Protein AF-A0A2V8LF28-F1 (afdb_monomer_lite)

Radius of gyration: 18.99 Å; chains: 1; bounding box: 51×28×55 Å

Foldseek 3Di:
DDCPQQAEWEWEQELQLDIDTDDQDPPCLSSLPQFQLCVVCVNKHKYKYAYDLDDHDPNSVVSNVVSQCADDDPNFGWHWQEAEVCVNRRITMTIGPVCNVVSCVVQVVDHVSRHYPVNRGRPRDPADFDDPDDDDDDDDPPPQPDDPPDDDDDPVVVVVRVVVRVVD

Sequence (168 aa):
TTDNPMFVISLDIDSTGQAKTRIPDLEKSAQLHNTLLQGLFPDIRVARLNVPGSVLDESQQALVESAMKRVNVDGVQFKLVGASGSAKDGKFYAVEAKYERAIAERFLNWPQAAITYFGVLVSPCKVRIETTDARVIVVKDHEFGTNDCRGWISRSLFRALQERSRGS

pLDDT: mean 80.69, std 12.03, range [35.72, 93.56]

Secondary structure (DSSP, 8-state):
-------EEEEEE-TT--EEEPPP--STTTTTTTBHHHHH-TT--EEEEE---SPPPHHHHHHHHHHHTT-EETTEEEEEEEE-GGGGGTEEEEEEHHHHHHHHHHTTT-HHHHHHHTHHHHSB-S-----SS-PPPP--TTSS--BTTB----HHHHHHHHHHHH--

Structure (mmCIF, N/CA/C/O backbone):
data_AF-A0A2V8LF28-F1
#
_entry.id   AF-A0A2V8LF28-F1
#
loop_
_atom_site.group_PDB
_atom_site.id
_atom_site.type_symbol
_atom_site.label_atom_id
_atom_site.label_alt_id
_atom_site.label_comp_id
_atom_site.label_asym_id
_atom_site.label_entity_id
_atom_site.label_seq_id
_atom_site.pdbx_PDB_ins_code
_atom_site.Cartn_x
_atom_site.Cartn_y
_atom_site.Cartn_z
_atom_site.occupancy
_atom_site.B_iso_or_equiv
_atom_site.auth_seq_id
_atom_site.auth_comp_id
_atom_site.auth_asym_id
_atom_site.auth_atom_id
_atom_site.pdbx_PDB_model_num
ATOM 1 N N . THR A 1 1 ? -8.208 -3.597 -23.055 1.00 37.47 1 THR A N 1
ATOM 2 C CA . THR A 1 1 ? -7.769 -4.348 -21.860 1.00 37.47 1 THR A CA 1
ATOM 3 C C . THR A 1 1 ? -8.744 -4.011 -20.762 1.00 37.47 1 THR A C 1
ATOM 5 O O . THR A 1 1 ? -9.016 -2.834 -20.581 1.00 37.47 1 THR A O 1
ATOM 8 N N . THR A 1 2 ? -9.377 -5.016 -20.166 1.00 35.72 2 THR A N 1
ATOM 9 C CA . THR A 1 2 ? -10.464 -4.878 -19.187 1.00 35.72 2 THR A CA 1
ATOM 10 C C . THR A 1 2 ? -10.028 -4.011 -18.012 1.00 35.72 2 THR A C 1
ATOM 12 O O . THR A 1 2 ? -9.144 -4.392 -17.249 1.00 35.72 2 THR A O 1
ATOM 15 N N . ASP A 1 3 ? -10.640 -2.834 -17.922 1.00 43.03 3 ASP A N 1
ATOM 16 C CA . ASP A 1 3 ? -10.547 -1.906 -16.802 1.00 43.03 3 ASP A CA 1
ATOM 17 C C . ASP A 1 3 ? -11.239 -2.595 -15.616 1.00 43.03 3 ASP A C 1
ATOM 19 O O . ASP A 1 3 ? -12.453 -2.504 -15.456 1.00 43.03 3 ASP A O 1
ATOM 23 N N . ASN A 1 4 ? -10.504 -3.430 -14.876 1.00 46.31 4 ASN A N 1
ATOM 24 C CA . ASN A 1 4 ? -10.990 -3.974 -13.614 1.00 46.31 4 ASN A CA 1
ATOM 25 C C . ASN A 1 4 ? -10.640 -2.922 -12.554 1.00 46.31 4 ASN A C 1
ATOM 27 O O . ASN A 1 4 ? -9.449 -2.739 -12.265 1.00 46.31 4 ASN A O 1
ATOM 31 N N . PRO A 1 5 ? -11.611 -2.141 -12.045 1.00 55.59 5 PRO A N 1
ATOM 32 C CA . PRO A 1 5 ? -11.302 -1.103 -11.083 1.00 55.59 5 PRO A CA 1
ATOM 33 C C . PRO A 1 5 ? -10.817 -1.77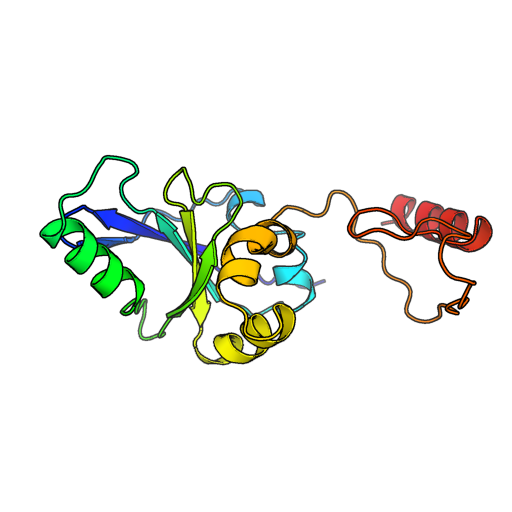9 -9.801 1.00 55.59 5 PRO A C 1
ATOM 35 O O . PRO A 1 5 ? -11.565 -2.506 -9.148 1.00 55.59 5 PRO A O 1
ATOM 38 N N . MET A 1 6 ? -9.549 -1.554 -9.447 1.00 62.19 6 MET A N 1
ATOM 39 C CA . MET A 1 6 ? -9.066 -1.874 -8.108 1.00 62.19 6 MET A CA 1
ATOM 40 C C . MET A 1 6 ? -9.993 -1.165 -7.121 1.00 62.19 6 MET A C 1
ATOM 42 O O . MET A 1 6 ? -10.152 0.050 -7.193 1.00 62.19 6 MET A O 1
ATOM 46 N N . PHE A 1 7 ? -10.630 -1.918 -6.229 1.00 77.75 7 PHE A N 1
ATOM 47 C CA . PHE A 1 7 ? -11.580 -1.341 -5.288 1.00 77.75 7 PHE A CA 1
ATOM 48 C C . PHE A 1 7 ? -10.820 -0.845 -4.059 1.00 77.75 7 PHE A C 1
ATOM 50 O O . PHE A 1 7 ? -10.433 -1.637 -3.190 1.00 77.75 7 PHE A O 1
ATOM 57 N N . VAL A 1 8 ? -10.568 0.465 -4.012 1.00 87.12 8 VAL A N 1
ATOM 58 C CA . VAL A 1 8 ? -9.984 1.122 -2.842 1.00 87.12 8 VAL A CA 1
ATOM 59 C C . VAL A 1 8 ? -11.104 1.665 -1.964 1.00 87.12 8 VAL A C 1
ATOM 61 O O . VAL A 1 8 ? -11.797 2.619 -2.319 1.00 87.12 8 VAL A O 1
ATOM 64 N N . ILE A 1 9 ? -11.252 1.075 -0.782 1.00 89.06 9 ILE A N 1
ATOM 65 C CA . ILE A 1 9 ? -12.184 1.523 0.254 1.00 89.06 9 ILE A CA 1
ATOM 66 C C . ILE A 1 9 ? -11.431 2.475 1.172 1.00 89.06 9 ILE A C 1
ATOM 68 O O . ILE A 1 9 ? -10.327 2.161 1.607 1.00 89.06 9 ILE A O 1
ATOM 72 N N . SER A 1 10 ? -12.011 3.627 1.498 1.00 89.81 10 SER A N 1
ATOM 73 C CA . SER A 1 10 ? -11.440 4.529 2.503 1.00 89.81 10 SER A CA 1
ATOM 74 C C . SER A 1 10 ? -12.237 4.443 3.800 1.00 89.81 10 SER A C 1
ATOM 76 O O . SER A 1 10 ? -13.460 4.562 3.784 1.00 89.81 10 SER A O 1
ATOM 78 N N . LEU A 1 11 ? -11.543 4.245 4.916 1.00 90.69 11 LEU A N 1
ATOM 79 C CA . LEU A 1 11 ? -12.106 4.147 6.259 1.00 90.69 11 LEU A CA 1
ATOM 80 C C . LEU A 1 11 ? -11.488 5.227 7.142 1.00 90.69 11 LEU A C 1
ATOM 82 O O . LEU A 1 11 ? -10.266 5.352 7.193 1.00 90.69 11 LEU A O 1
ATOM 86 N N . ASP A 1 12 ? -12.323 5.964 7.862 1.00 91.00 12 ASP A N 1
ATOM 87 C CA . ASP A 1 12 ? -11.884 6.847 8.938 1.00 91.00 12 ASP A CA 1
ATOM 88 C C . ASP A 1 12 ? -12.038 6.157 10.269 1.00 91.00 12 ASP A C 1
ATOM 90 O O . ASP A 1 12 ? -13.131 5.704 10.601 1.00 91.00 12 ASP A O 1
ATOM 94 N N . ILE A 1 13 ? -10.952 6.109 11.026 1.00 91.25 13 ILE A N 1
ATOM 95 C CA . ILE A 1 13 ? -10.940 5.634 12.400 1.00 91.25 13 ILE A CA 1
ATOM 96 C C . ILE A 1 13 ? -10.820 6.870 13.285 1.00 91.25 13 ILE A C 1
ATOM 98 O O . ILE A 1 13 ? -9.878 7.647 13.136 1.00 91.25 13 ILE A O 1
ATOM 102 N N . ASP A 1 14 ? -11.781 7.080 14.178 1.00 90.19 14 ASP A N 1
ATOM 103 C CA . ASP A 1 14 ? -11.712 8.166 15.159 1.00 90.19 14 ASP A CA 1
ATOM 104 C C . ASP A 1 14 ? -10.910 7.768 16.411 1.00 90.19 14 ASP A C 1
ATOM 106 O O . ASP A 1 14 ? -10.487 6.622 16.566 1.00 90.19 14 ASP A O 1
ATOM 110 N N . SER A 1 15 ? -10.695 8.711 17.333 1.00 88.12 15 SER A N 1
ATOM 111 C CA . SER A 1 15 ? -9.949 8.467 18.579 1.00 88.12 15 SER A CA 1
ATOM 112 C C . SER A 1 15 ? -10.617 7.456 19.519 1.00 88.12 15 SER A C 1
ATOM 114 O O . SER A 1 15 ? -9.977 6.981 20.454 1.00 88.12 15 SER A O 1
ATOM 116 N N . THR A 1 16 ? -11.881 7.099 19.277 1.00 88.81 16 THR A N 1
ATOM 117 C CA . THR A 1 16 ? -12.602 6.058 20.023 1.00 88.81 16 THR A CA 1
ATOM 118 C C . THR A 1 16 ? -12.477 4.678 19.371 1.00 88.81 16 THR A C 1
ATOM 120 O O . THR A 1 16 ? -13.008 3.697 19.890 1.00 88.81 16 THR A O 1
ATOM 123 N N . GLY A 1 17 ? -11.764 4.579 18.243 1.00 85.88 17 GLY A N 1
ATOM 124 C CA . GLY A 1 17 ? -11.596 3.344 17.482 1.00 85.88 17 GLY A CA 1
ATOM 125 C C . GLY A 1 17 ? -12.806 2.988 16.615 1.00 85.88 17 GLY A C 1
ATOM 126 O O . GLY A 1 17 ? -12.877 1.868 16.105 1.00 85.88 17 GLY A O 1
ATOM 127 N N . GLN A 1 18 ? -13.767 3.898 16.426 1.00 88.44 18 GLN A N 1
ATOM 128 C CA . GLN A 1 18 ? -14.885 3.650 15.516 1.00 88.44 18 GLN A CA 1
ATOM 129 C C . GLN A 1 18 ? -14.445 3.881 14.073 1.00 88.44 18 GLN A C 1
ATOM 131 O O . GLN A 1 18 ? -13.956 4.955 13.731 1.00 88.44 18 GLN A O 1
ATOM 136 N N . ALA A 1 19 ? -14.651 2.869 13.226 1.00 89.06 19 ALA A N 1
ATOM 137 C CA . ALA A 1 19 ? -14.362 2.929 11.800 1.00 89.06 19 ALA A CA 1
ATOM 138 C C . ALA A 1 19 ? -15.621 3.297 11.000 1.00 89.06 19 ALA A C 1
ATOM 140 O O . ALA A 1 19 ? -16.664 2.657 11.146 1.00 89.06 19 ALA A O 1
ATOM 141 N N . LYS A 1 20 ? -15.523 4.299 10.124 1.00 89.06 20 LYS A N 1
ATOM 142 C CA . LYS A 1 20 ? -16.594 4.713 9.207 1.00 89.06 20 LYS A CA 1
ATOM 143 C C . LYS A 1 20 ? -16.096 4.712 7.771 1.00 89.06 20 LYS A C 1
ATOM 145 O O . LYS A 1 20 ? -15.057 5.293 7.467 1.00 89.06 20 LYS A O 1
ATOM 150 N N . THR A 1 21 ? -16.855 4.090 6.877 1.00 86.25 21 THR A N 1
ATOM 151 C CA . THR A 1 21 ? -16.566 4.112 5.440 1.00 86.25 21 THR A CA 1
ATOM 152 C C . THR A 1 21 ? -16.818 5.505 4.880 1.00 86.25 21 THR A C 1
ATOM 154 O O . THR A 1 21 ? -17.9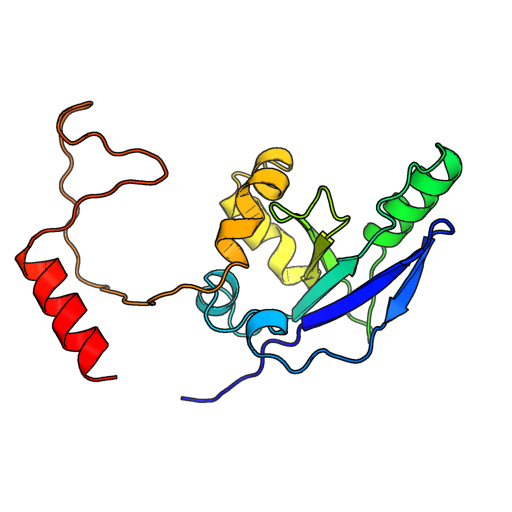03 6.063 5.050 1.00 86.25 21 THR A O 1
ATOM 157 N N . ARG A 1 22 ? -15.819 6.075 4.202 1.00 82.81 22 ARG A N 1
ATOM 158 C CA . ARG A 1 22 ? -16.003 7.285 3.399 1.00 82.81 22 ARG A CA 1
ATOM 159 C C . ARG A 1 22 ? -16.673 6.939 2.080 1.00 82.81 22 ARG A C 1
ATOM 161 O O . ARG A 1 22 ? -16.484 5.852 1.535 1.00 82.81 22 ARG A O 1
ATOM 168 N N . ILE A 1 23 ? -17.382 7.923 1.534 1.00 74.50 23 ILE A N 1
ATOM 169 C CA . ILE A 1 23 ? -17.833 7.882 0.144 1.00 74.50 23 ILE A CA 1
ATOM 170 C C . ILE A 1 23 ? -16.595 7.634 -0.739 1.00 74.50 23 ILE A C 1
ATOM 172 O O . ILE A 1 23 ? -15.594 8.336 -0.556 1.00 74.50 23 ILE A O 1
ATOM 176 N N . PRO A 1 24 ? -16.625 6.632 -1.638 1.00 67.94 24 PRO A N 1
ATOM 177 C CA . PRO A 1 24 ? -15.492 6.314 -2.492 1.00 67.94 24 PRO A CA 1
ATOM 178 C C . PRO A 1 24 ? -15.062 7.536 -3.298 1.00 67.94 24 PRO A C 1
ATOM 180 O O . PRO A 1 24 ? -15.863 8.137 -4.012 1.00 67.94 24 PRO A O 1
ATOM 183 N N . ASP A 1 25 ? -13.787 7.888 -3.182 1.00 68.00 25 ASP A N 1
ATOM 184 C CA . ASP A 1 25 ? -13.180 8.896 -4.037 1.00 68.00 25 ASP A CA 1
ATOM 185 C C . ASP A 1 25 ? -12.902 8.263 -5.403 1.00 68.00 25 ASP A C 1
ATOM 187 O O . ASP A 1 25 ? -12.086 7.348 -5.523 1.00 68.00 25 ASP A O 1
ATOM 191 N N . LEU A 1 26 ? -13.641 8.709 -6.417 1.00 67.00 26 LEU A N 1
ATOM 192 C CA . LEU A 1 26 ? -13.594 8.160 -7.771 1.00 67.00 26 LEU A CA 1
ATOM 193 C C . LEU A 1 26 ? -12.389 8.667 -8.579 1.00 67.00 26 LEU A C 1
ATOM 195 O O . LEU A 1 26 ? -12.208 8.244 -9.725 1.00 67.00 26 LEU A O 1
ATOM 199 N N . GLU A 1 27 ? -11.554 9.554 -8.028 1.00 68.19 27 GLU A N 1
ATOM 200 C CA . GLU A 1 27 ? -10.322 9.952 -8.701 1.00 68.19 27 GLU A CA 1
ATOM 201 C C . GLU A 1 27 ? -9.383 8.752 -8.902 1.00 68.19 27 GLU A C 1
ATOM 203 O O . GLU A 1 27 ? -9.139 7.940 -8.007 1.00 68.19 27 GLU A O 1
ATOM 208 N N . LYS A 1 28 ? -8.786 8.646 -10.097 1.00 60.72 28 LYS A N 1
ATOM 209 C CA . LYS A 1 28 ? -7.907 7.517 -10.462 1.00 60.72 28 LYS A CA 1
ATOM 210 C C . LYS A 1 28 ? -6.716 7.352 -9.509 1.00 60.72 28 LYS A C 1
ATOM 212 O O . LYS A 1 28 ? -6.303 6.234 -9.212 1.00 60.72 28 LYS A O 1
ATOM 217 N N . SER A 1 29 ? -6.169 8.466 -9.027 1.00 62.88 29 SER A N 1
ATOM 218 C CA . SER A 1 29 ? -5.110 8.513 -8.009 1.00 62.88 29 SER A CA 1
ATOM 219 C C . SER A 1 29 ? -5.586 7.930 -6.675 1.00 62.88 29 SER A C 1
ATOM 221 O O . SER A 1 29 ? -4.856 7.178 -6.026 1.00 62.88 29 SER A O 1
ATOM 223 N N . ALA A 1 30 ? -6.827 8.223 -6.283 1.00 70.62 30 ALA A N 1
ATOM 224 C CA . ALA A 1 30 ? -7.442 7.698 -5.077 1.00 70.62 30 ALA A CA 1
ATOM 225 C C . ALA A 1 30 ? -7.731 6.195 -5.182 1.00 70.62 30 ALA A C 1
ATOM 227 O O . ALA A 1 30 ? -7.591 5.500 -4.175 1.00 70.62 30 ALA A O 1
ATOM 228 N N . GLN A 1 31 ? -8.001 5.688 -6.386 1.00 80.50 31 GLN A N 1
ATOM 229 C CA . GLN A 1 31 ? -8.177 4.261 -6.684 1.00 80.50 31 GLN A CA 1
ATOM 230 C C . GLN A 1 31 ? -6.862 3.501 -6.944 1.00 80.50 31 GLN A C 1
ATOM 232 O O . GLN A 1 31 ? -6.885 2.359 -7.395 1.00 80.50 31 GLN A O 1
ATOM 237 N N . LEU A 1 32 ? -5.701 4.107 -6.646 1.00 83.25 32 LEU A N 1
ATOM 238 C CA . LEU A 1 32 ? -4.378 3.489 -6.823 1.00 83.25 32 LEU A CA 1
ATOM 239 C C . LEU A 1 32 ? -4.151 2.954 -8.250 1.00 83.25 32 LEU A C 1
ATOM 241 O O . LEU A 1 32 ? -3.435 1.967 -8.458 1.00 83.25 32 LEU A O 1
ATOM 245 N N . HIS A 1 33 ? -4.735 3.618 -9.249 1.00 81.94 33 HIS A N 1
ATOM 246 C CA . HIS A 1 33 ? -4.485 3.278 -10.640 1.00 81.94 33 HIS A CA 1
ATOM 247 C C . HIS A 1 33 ? -3.064 3.624 -11.059 1.00 81.94 33 HIS A C 1
ATOM 249 O O . HIS A 1 33 ? -2.479 4.615 -10.617 1.00 81.94 33 HIS A O 1
ATOM 255 N N . ASN A 1 34 ? -2.545 2.810 -11.978 1.00 79.75 34 ASN A N 1
ATOM 256 C CA . ASN A 1 34 ? -1.199 2.923 -12.512 1.00 79.75 34 ASN A CA 1
ATOM 257 C C . ASN A 1 34 ? -0.148 2.908 -11.390 1.00 79.75 34 ASN A C 1
ATOM 259 O O . ASN A 1 34 ? 0.784 3.700 -11.389 1.00 79.75 34 ASN A O 1
ATOM 263 N N . THR A 1 35 ? -0.324 2.032 -10.403 1.00 85.44 35 THR A N 1
ATOM 264 C CA . THR A 1 35 ? 0.624 1.826 -9.302 1.00 85.44 35 THR A CA 1
ATOM 265 C C . THR A 1 35 ? 1.312 0.471 -9.436 1.00 85.44 35 THR A C 1
ATOM 267 O O . THR A 1 35 ? 0.803 -0.442 -10.099 1.00 85.44 35 THR A O 1
ATOM 270 N N . LEU A 1 36 ? 2.467 0.305 -8.788 1.00 84.81 36 LEU A N 1
ATOM 271 C CA . LEU A 1 36 ? 3.152 -0.987 -8.762 1.00 84.81 36 LEU A CA 1
ATOM 272 C C . LEU A 1 36 ? 2.298 -2.049 -8.049 1.00 84.81 36 LEU A C 1
ATOM 274 O O . LEU A 1 36 ? 2.282 -3.201 -8.477 1.00 84.81 36 LEU A O 1
ATOM 278 N N . LEU A 1 37 ? 1.526 -1.659 -7.027 1.00 88.31 37 LEU A N 1
ATOM 279 C CA . LEU A 1 37 ? 0.567 -2.542 -6.363 1.00 88.31 37 LEU A CA 1
ATOM 280 C C . LEU A 1 37 ? -0.455 -3.112 -7.356 1.00 88.31 37 LEU A C 1
ATOM 282 O O . LEU A 1 37 ? -0.636 -4.327 -7.392 1.00 88.31 37 LEU A O 1
ATOM 286 N N . GLN A 1 38 ? -1.053 -2.262 -8.202 1.00 86.31 38 GLN A N 1
ATOM 287 C CA . GLN A 1 38 ? -1.990 -2.699 -9.244 1.00 86.31 38 GLN A CA 1
ATOM 288 C C . GLN A 1 38 ? -1.330 -3.651 -10.243 1.00 86.31 38 GLN A C 1
ATOM 290 O O . GLN A 1 38 ? -1.920 -4.653 -10.634 1.00 86.31 38 GLN A O 1
ATOM 295 N N . GLY A 1 39 ? -0.107 -3.332 -10.674 1.00 83.75 39 GLY A N 1
ATOM 296 C CA . GLY A 1 39 ? 0.609 -4.146 -11.654 1.00 83.75 39 GLY A CA 1
ATOM 297 C C . GLY A 1 39 ? 0.922 -5.557 -11.153 1.00 83.75 39 GLY A C 1
ATOM 298 O O . GLY A 1 39 ? 0.918 -6.493 -11.946 1.00 83.75 39 GLY A O 1
ATOM 299 N N . LEU A 1 40 ? 1.181 -5.703 -9.853 1.00 85.06 40 LEU A N 1
ATOM 300 C CA . LEU A 1 40 ? 1.537 -6.974 -9.221 1.00 85.06 40 LEU A CA 1
ATOM 301 C C . LEU A 1 40 ? 0.320 -7.783 -8.765 1.00 85.06 40 LEU A C 1
ATOM 303 O O . LEU A 1 40 ? 0.365 -9.011 -8.781 1.00 85.06 40 LEU A O 1
ATOM 307 N N . PHE A 1 41 ? -0.745 -7.104 -8.338 1.00 88.88 41 PHE A N 1
ATOM 308 C CA . PHE A 1 41 ? -1.946 -7.720 -7.783 1.00 88.88 41 PHE A CA 1
ATOM 309 C C . PHE A 1 41 ? -3.190 -7.047 -8.388 1.00 88.88 41 PHE A C 1
ATOM 311 O O . PHE A 1 41 ? -3.804 -6.201 -7.745 1.00 88.88 41 PHE A O 1
ATOM 318 N N . PRO A 1 42 ? -3.570 -7.380 -9.632 1.00 84.62 42 PRO A N 1
ATOM 319 C CA . PRO A 1 42 ? -4.617 -6.653 -10.356 1.00 84.62 42 PRO A CA 1
ATOM 320 C C . PRO A 1 42 ? -6.002 -6.750 -9.702 1.00 84.62 42 PRO A C 1
ATOM 322 O O . PRO A 1 42 ? -6.775 -5.801 -9.785 1.00 84.62 42 PRO A O 1
ATOM 325 N N . ASP A 1 43 ? -6.285 -7.852 -9.003 1.00 87.62 43 ASP A N 1
ATOM 326 C CA . ASP A 1 43 ? -7.577 -8.109 -8.348 1.00 87.62 43 ASP A CA 1
ATOM 327 C C . ASP A 1 43 ? -7.562 -7.803 -6.841 1.00 87.62 43 ASP A C 1
ATOM 329 O O . ASP A 1 43 ? -8.440 -8.246 -6.096 1.00 87.62 43 ASP A O 1
ATOM 333 N N . ILE A 1 44 ? -6.537 -7.092 -6.359 1.00 89.56 44 ILE A N 1
ATOM 334 C CA . ILE A 1 44 ? -6.423 -6.763 -4.940 1.00 89.56 44 ILE A CA 1
ATOM 335 C C . ILE A 1 44 ? -7.487 -5.755 -4.521 1.00 89.56 44 ILE A C 1
ATOM 337 O O . ILE A 1 44 ? -7.679 -4.722 -5.162 1.00 89.56 44 ILE A O 1
ATOM 341 N N . ARG A 1 45 ? -8.135 -6.011 -3.384 1.00 91.19 45 ARG A N 1
ATOM 342 C CA . ARG A 1 45 ? -8.902 -4.982 -2.677 1.00 91.19 45 ARG A CA 1
ATOM 343 C C . ARG A 1 45 ? -8.053 -4.363 -1.582 1.00 91.19 45 ARG A C 1
ATOM 345 O O . ARG A 1 45 ? -7.378 -5.067 -0.822 1.00 91.19 45 ARG A O 1
ATOM 352 N N . VAL A 1 46 ? -8.110 -3.039 -1.494 1.00 91.56 46 VAL A N 1
ATOM 353 C CA . VAL A 1 46 ? -7.300 -2.249 -0.564 1.00 91.56 46 VAL A CA 1
ATOM 354 C C . VAL A 1 46 ? -8.223 -1.413 0.309 1.00 91.56 46 VAL A C 1
ATOM 356 O O . VAL A 1 46 ? -9.096 -0.711 -0.189 1.00 91.56 46 VAL A O 1
ATOM 359 N N . ALA A 1 47 ? -8.004 -1.454 1.616 1.00 92.00 47 ALA A N 1
ATOM 360 C CA . ALA A 1 47 ? -8.601 -0.541 2.571 1.00 92.00 47 ALA A CA 1
ATOM 361 C C . ALA A 1 47 ? -7.557 0.508 2.980 1.00 92.00 47 ALA A C 1
ATOM 363 O O . ALA A 1 47 ? -6.547 0.193 3.610 1.00 92.00 47 ALA A O 1
ATOM 364 N N . ARG A 1 48 ? -7.791 1.767 2.614 1.00 91.44 48 ARG A N 1
ATOM 365 C CA . ARG A 1 48 ? -7.039 2.920 3.108 1.00 91.44 48 ARG A CA 1
ATOM 366 C C . ARG A 1 48 ? -7.637 3.339 4.445 1.00 91.44 48 ARG A C 1
ATOM 368 O O . ARG A 1 48 ? -8.806 3.704 4.503 1.00 91.44 48 ARG A O 1
ATOM 375 N N . LEU A 1 49 ? -6.840 3.293 5.502 1.00 91.44 49 LEU A N 1
ATOM 376 C CA . LEU A 1 49 ? -7.246 3.700 6.843 1.00 91.44 49 LEU A CA 1
ATOM 377 C C . LEU A 1 49 ? -6.692 5.098 7.112 1.00 91.44 49 LEU A C 1
ATOM 379 O O . LEU A 1 49 ? -5.484 5.308 6.988 1.00 91.44 49 LEU A O 1
ATOM 383 N N . ASN A 1 50 ? -7.557 6.035 7.480 1.00 90.44 50 ASN A N 1
ATOM 384 C CA . ASN A 1 50 ? -7.162 7.341 7.990 1.00 90.44 50 ASN A CA 1
ATOM 385 C C . ASN A 1 50 ? -7.395 7.345 9.501 1.00 90.44 50 ASN A C 1
ATOM 387 O O . ASN A 1 50 ? -8.523 7.152 9.953 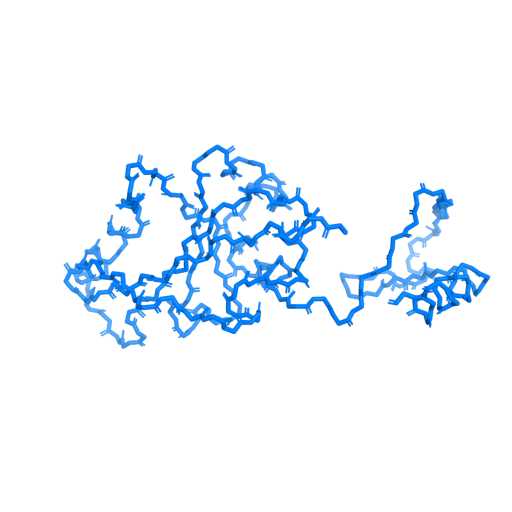1.00 90.44 50 ASN A O 1
ATOM 391 N N . VAL A 1 51 ? -6.334 7.547 10.271 1.00 89.19 51 VAL A N 1
ATOM 392 C CA . VAL A 1 51 ? -6.392 7.682 11.732 1.00 89.19 51 VAL A CA 1
ATOM 393 C C . VAL A 1 51 ? -6.194 9.146 12.134 1.00 89.19 51 VAL A C 1
ATOM 395 O O . VAL A 1 51 ? -5.702 9.937 11.322 1.00 89.19 51 VAL A O 1
ATOM 398 N N . PRO A 1 52 ? -6.551 9.546 13.365 1.00 85.38 52 PRO A N 1
ATOM 399 C CA . PRO A 1 52 ? -6.386 10.924 13.802 1.00 85.38 52 PRO A CA 1
ATOM 400 C C . PRO A 1 52 ? -4.900 11.308 13.834 1.00 85.38 52 PRO A C 1
ATOM 402 O O . PRO A 1 52 ? -4.084 10.587 14.401 1.00 85.38 52 PRO A O 1
ATOM 405 N N . GLY A 1 53 ? -4.552 12.453 13.239 1.00 74.44 53 GLY A N 1
ATOM 406 C CA . GLY A 1 53 ? -3.189 13.007 13.274 1.00 74.44 53 GLY A CA 1
ATOM 407 C C . GLY A 1 53 ? -2.881 13.845 14.523 1.00 74.44 53 GLY A C 1
ATOM 408 O O . GLY A 1 53 ? -1.768 14.341 14.676 1.00 74.44 53 GLY A O 1
ATOM 409 N N . SER A 1 54 ? -3.869 14.048 15.400 1.00 78.94 54 SER A N 1
ATOM 410 C CA . SER A 1 54 ? -3.696 14.713 16.693 1.00 78.94 54 SER A CA 1
ATOM 411 C C . SER A 1 54 ? -2.986 13.803 17.694 1.00 78.94 54 SER A C 1
ATOM 413 O O . SER A 1 54 ? -3.034 12.582 17.569 1.00 78.94 54 SER A O 1
ATOM 415 N N . VAL A 1 55 ? -2.384 14.393 18.731 1.00 77.62 55 VAL A N 1
ATOM 416 C CA . VAL A 1 55 ? -1.864 13.627 19.872 1.00 77.62 55 VAL A CA 1
ATOM 417 C C . VAL A 1 55 ? -3.022 12.850 20.500 1.00 77.62 55 VAL A C 1
ATOM 419 O O . VAL A 1 55 ? -4.010 13.449 20.921 1.00 77.62 55 VAL A O 1
ATOM 422 N N . LEU A 1 56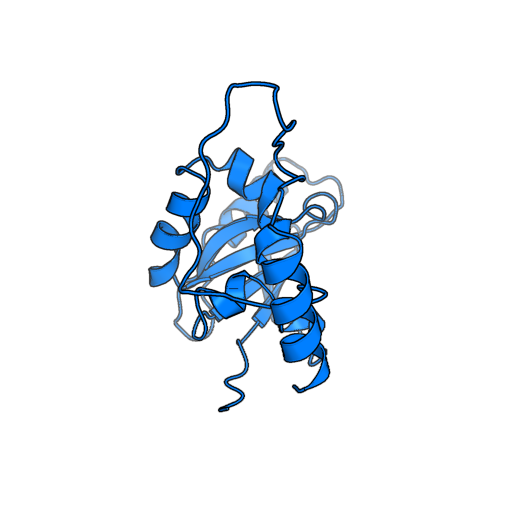 ? -2.902 11.525 20.508 1.00 85.25 56 LEU A N 1
ATOM 423 C CA . LEU A 1 56 ? -3.812 10.616 21.193 1.00 85.25 56 LEU A CA 1
ATOM 424 C C . LEU A 1 56 ? -3.231 10.295 22.568 1.00 85.25 56 LEU A C 1
ATOM 426 O O . LEU A 1 56 ? -2.013 10.169 22.707 1.00 85.25 56 LEU A O 1
ATOM 430 N N . ASP A 1 57 ? -4.089 10.152 23.573 1.00 89.75 57 ASP A N 1
ATOM 431 C CA . ASP A 1 57 ? -3.669 9.541 24.834 1.00 89.75 57 ASP A CA 1
ATOM 432 C C . ASP A 1 57 ? -3.468 8.019 24.672 1.00 89.75 57 ASP A C 1
ATOM 434 O O . ASP A 1 57 ? -3.861 7.425 23.665 1.00 89.75 57 ASP A O 1
ATOM 438 N N . GLU A 1 58 ? -2.852 7.369 25.664 1.00 88.25 58 GLU A N 1
ATOM 439 C CA . GLU A 1 58 ? -2.555 5.928 25.613 1.00 88.25 58 GLU A CA 1
ATOM 440 C C . GLU A 1 58 ? -3.809 5.067 25.387 1.00 88.25 58 GLU A C 1
ATOM 442 O O . GLU A 1 58 ? -3.764 4.062 24.672 1.00 88.25 58 GLU A O 1
ATOM 447 N N . SER A 1 59 ? -4.947 5.467 25.964 1.00 90.00 59 SER A N 1
ATOM 448 C CA . SER A 1 59 ? -6.203 4.726 25.836 1.00 90.00 59 SER A CA 1
ATOM 449 C C . SER A 1 59 ? -6.776 4.845 24.424 1.00 90.00 59 SER A C 1
ATOM 451 O O . SER A 1 59 ? -7.164 3.843 23.818 1.00 90.00 59 SER A O 1
ATOM 453 N N . GLN A 1 60 ? -6.750 6.050 23.859 1.00 88.62 60 GLN A N 1
ATOM 454 C CA . GLN A 1 60 ? -7.169 6.327 22.491 1.00 88.62 60 GLN A CA 1
ATOM 455 C C . GLN A 1 60 ? -6.256 5.631 21.483 1.00 88.62 60 GLN A C 1
ATOM 457 O O . GLN A 1 60 ? -6.737 5.039 20.516 1.00 88.62 60 GLN A O 1
ATOM 462 N N . GLN A 1 61 ? -4.945 5.635 21.724 1.00 87.94 61 GLN A N 1
ATOM 463 C CA . GLN A 1 61 ? -3.986 4.926 20.886 1.00 87.94 61 GLN A CA 1
ATOM 464 C C . GLN A 1 61 ? -4.290 3.423 20.855 1.00 87.94 61 GLN A C 1
ATOM 466 O O . GLN A 1 61 ? -4.383 2.838 19.774 1.00 87.94 61 GLN A O 1
ATOM 471 N N . ALA A 1 62 ? -4.527 2.802 22.013 1.00 88.12 62 ALA A N 1
ATOM 472 C CA . ALA A 1 62 ? -4.879 1.386 22.086 1.00 88.12 62 ALA A CA 1
ATOM 473 C C . ALA A 1 62 ? -6.185 1.066 21.334 1.00 88.12 62 ALA A C 1
ATOM 475 O O . ALA A 1 62 ? -6.270 0.039 20.651 1.00 88.12 62 ALA A O 1
ATOM 476 N N . LEU A 1 63 ? -7.193 1.943 21.415 1.00 91.00 63 LEU A N 1
ATOM 477 C CA . LEU A 1 63 ? -8.455 1.794 20.681 1.00 91.00 63 LEU A CA 1
ATOM 478 C C . LEU A 1 63 ? -8.243 1.865 19.165 1.00 91.00 63 LEU A C 1
ATOM 480 O O . LEU A 1 63 ? -8.709 0.981 18.440 1.00 91.00 63 LEU A O 1
ATOM 484 N N . VAL A 1 64 ? -7.496 2.863 18.690 1.00 90.06 64 VAL A N 1
ATOM 485 C CA . VAL A 1 64 ? -7.175 3.039 17.267 1.00 90.06 64 VAL A CA 1
ATOM 486 C C . VAL A 1 64 ? -6.372 1.851 16.735 1.00 90.06 64 VAL A C 1
ATOM 488 O O . VAL A 1 64 ? -6.751 1.257 15.725 1.00 90.06 64 VAL A O 1
ATOM 491 N N . GLU A 1 65 ? -5.315 1.430 17.433 1.00 88.56 65 GLU A N 1
ATOM 492 C CA . GLU A 1 65 ? -4.513 0.262 17.042 1.00 88.56 65 GLU A CA 1
ATOM 493 C C . GLU A 1 65 ? -5.359 -1.015 16.968 1.00 88.56 65 GLU A C 1
ATOM 495 O O . GLU A 1 65 ? -5.197 -1.847 16.068 1.00 88.56 65 GLU A O 1
ATOM 500 N N . SER A 1 66 ? -6.285 -1.178 17.912 1.00 88.69 66 SER A N 1
ATOM 501 C CA . SER A 1 66 ? -7.190 -2.321 17.951 1.00 88.69 66 SER A CA 1
ATOM 502 C C . SER A 1 66 ? -8.194 -2.316 16.795 1.00 88.69 66 SER A C 1
ATOM 504 O O . SER A 1 66 ? -8.506 -3.382 16.251 1.00 88.69 66 SER A O 1
ATOM 506 N N . ALA A 1 67 ? -8.676 -1.138 16.398 1.00 89.62 67 ALA A N 1
ATOM 507 C CA . ALA A 1 67 ? -9.557 -0.959 15.248 1.00 89.62 67 ALA A CA 1
ATOM 508 C C . ALA A 1 67 ? -8.829 -1.264 13.931 1.00 89.62 67 ALA A C 1
ATOM 510 O O . ALA A 1 67 ? -9.330 -2.027 13.105 1.00 89.62 67 ALA A O 1
ATOM 511 N N . MET A 1 68 ? -7.597 -0.772 13.772 1.00 90.06 68 MET A N 1
ATOM 512 C CA . MET A 1 68 ? -6.763 -1.033 12.590 1.00 90.06 68 MET A CA 1
ATOM 513 C C . MET A 1 68 ? -6.456 -2.522 12.381 1.00 90.06 68 MET A C 1
ATOM 515 O O . MET A 1 68 ? -6.330 -2.977 11.244 1.00 90.06 68 MET A O 1
ATOM 519 N N . LYS A 1 69 ? -6.351 -3.304 13.463 1.00 86.88 69 LYS A N 1
ATOM 520 C CA . LYS A 1 69 ? -6.140 -4.763 13.403 1.00 86.88 69 LYS A CA 1
ATOM 521 C C . LYS A 1 69 ? -7.406 -5.546 13.031 1.00 86.88 69 LYS A C 1
ATOM 523 O O . LYS A 1 69 ? -7.307 -6.719 12.666 1.00 86.88 69 LYS A O 1
ATOM 528 N N . ARG A 1 70 ? -8.589 -4.934 13.149 1.00 81.12 70 ARG A N 1
ATOM 529 C CA . ARG A 1 70 ? -9.905 -5.586 13.025 1.00 81.12 70 ARG A CA 1
ATOM 530 C C . ARG A 1 70 ? -10.755 -4.982 11.909 1.00 81.12 70 ARG A C 1
ATOM 532 O O . ARG A 1 70 ? -11.956 -4.791 12.067 1.00 81.12 70 ARG A O 1
ATOM 539 N N . VAL A 1 71 ? -10.142 -4.715 10.761 1.00 88.56 71 VAL A N 1
ATOM 540 C CA . VAL A 1 71 ? -10.864 -4.170 9.609 1.00 88.56 71 VAL A CA 1
ATOM 541 C C . VAL A 1 71 ? -11.586 -5.295 8.868 1.00 88.56 71 VAL A C 1
ATOM 543 O O . VAL A 1 71 ? -10.961 -6.195 8.304 1.00 88.56 71 VAL A O 1
ATOM 546 N N . ASN A 1 72 ? -12.914 -5.237 8.872 1.00 89.06 72 ASN A N 1
ATOM 547 C CA . ASN A 1 72 ? -13.780 -6.097 8.076 1.00 89.06 72 ASN A CA 1
ATOM 548 C C . ASN A 1 72 ? -14.790 -5.215 7.339 1.00 89.06 72 ASN A C 1
ATOM 550 O O . ASN A 1 72 ? -15.467 -4.405 7.970 1.00 89.06 72 ASN A O 1
ATOM 554 N N . VAL A 1 73 ? -14.860 -5.352 6.018 1.00 85.06 73 VAL A N 1
ATOM 555 C CA . VAL A 1 73 ? -15.799 -4.612 5.167 1.00 85.06 73 VAL A CA 1
ATOM 556 C C . VAL A 1 73 ? -16.477 -5.614 4.245 1.00 85.06 73 VAL A C 1
ATOM 558 O O . VAL A 1 73 ? -15.793 -6.406 3.601 1.00 85.06 73 VAL A O 1
ATOM 561 N N . ASP A 1 74 ? -17.809 -5.612 4.218 1.00 85.00 74 ASP A N 1
ATOM 562 C CA . ASP A 1 74 ? -18.629 -6.507 3.387 1.00 85.00 74 ASP A CA 1
ATOM 563 C C . ASP A 1 74 ? -18.259 -8.000 3.519 1.00 85.00 74 ASP A C 1
ATOM 565 O O . ASP A 1 74 ? -18.241 -8.755 2.548 1.00 85.00 74 ASP A O 1
ATOM 569 N N . GLY A 1 75 ? -17.918 -8.433 4.739 1.00 85.81 75 GLY A N 1
ATOM 570 C CA . GLY A 1 75 ? -17.534 -9.817 5.045 1.00 85.81 75 GLY A CA 1
ATOM 571 C C . GLY A 1 75 ? -16.091 -10.176 4.678 1.00 85.81 75 GLY A C 1
ATOM 572 O O . GLY A 1 75 ? -15.683 -11.327 4.839 1.00 85.81 75 GLY A O 1
ATOM 573 N N . VAL A 1 76 ? -15.300 -9.213 4.208 1.00 89.06 76 VAL A N 1
ATOM 574 C CA . VAL A 1 76 ? -13.908 -9.402 3.803 1.00 89.06 76 VAL A CA 1
ATOM 575 C C . VAL A 1 76 ? -12.985 -8.894 4.896 1.00 89.06 76 VAL A C 1
ATOM 577 O O . VAL A 1 76 ? -13.017 -7.722 5.265 1.00 89.06 76 VAL A O 1
ATOM 580 N N . GLN A 1 77 ? -12.119 -9.775 5.393 1.00 92.12 77 GLN A N 1
ATOM 581 C CA . GLN A 1 77 ? -11.107 -9.399 6.370 1.00 92.12 77 GLN A CA 1
ATOM 582 C C . GLN A 1 77 ? -9.912 -8.728 5.687 1.00 92.12 77 GLN A C 1
ATOM 584 O O . GLN A 1 77 ? -9.263 -9.320 4.817 1.00 92.12 77 GLN A O 1
ATOM 589 N N . PHE A 1 78 ? -9.586 -7.524 6.149 1.00 93.25 78 PHE A N 1
ATOM 590 C CA . PHE A 1 78 ? -8.409 -6.777 5.732 1.00 93.25 78 PHE A CA 1
ATOM 591 C C . PHE A 1 78 ? -7.313 -6.845 6.801 1.00 93.25 78 PHE A C 1
ATOM 593 O O . PHE A 1 78 ? -7.577 -6.878 8.005 1.00 93.25 78 PHE A O 1
ATOM 600 N N . LYS A 1 79 ? -6.064 -6.880 6.346 1.00 93.56 79 LYS A N 1
ATOM 601 C CA . LYS A 1 79 ? -4.850 -6.978 7.154 1.00 93.56 79 LYS A CA 1
ATOM 602 C C . LYS A 1 79 ? -3.954 -5.792 6.866 1.00 93.56 79 LYS A C 1
ATOM 604 O O . LYS A 1 79 ? -3.695 -5.491 5.704 1.00 93.56 79 LYS A O 1
ATOM 609 N N . LEU A 1 80 ? -3.510 -5.120 7.923 1.00 92.00 80 LEU A N 1
ATOM 610 C CA . LEU A 1 80 ? -2.597 -3.988 7.836 1.00 92.00 80 LEU A CA 1
ATOM 611 C C . LEU A 1 80 ? -1.263 -4.448 7.238 1.00 92.00 80 LEU A C 1
ATOM 613 O O . LEU A 1 80 ? -0.635 -5.357 7.772 1.00 92.00 80 LEU A O 1
ATOM 617 N N . VAL A 1 81 ? -0.831 -3.814 6.150 1.00 91.44 81 VAL A N 1
ATOM 618 C CA . VAL A 1 81 ? 0.391 -4.204 5.423 1.00 91.44 81 VAL A CA 1
ATOM 619 C C . VAL A 1 81 ? 1.417 -3.089 5.291 1.00 91.44 81 VAL A C 1
ATOM 621 O O . VAL A 1 81 ? 2.559 -3.360 4.936 1.00 91.44 81 VAL A O 1
ATOM 624 N N . GLY A 1 82 ? 1.051 -1.843 5.585 1.00 89.44 82 GLY A N 1
ATOM 625 C CA . GLY A 1 82 ? 2.012 -0.750 5.576 1.00 89.44 82 GLY A CA 1
ATOM 626 C C . GLY A 1 82 ? 1.381 0.625 5.721 1.00 89.44 82 GLY A C 1
ATOM 627 O O . GLY A 1 82 ? 0.177 0.779 5.939 1.00 89.44 82 GLY A O 1
ATOM 628 N N . ALA A 1 83 ? 2.228 1.634 5.578 1.00 85.44 83 ALA A N 1
ATOM 629 C CA . ALA A 1 83 ? 1.868 3.043 5.569 1.00 85.44 83 ALA A CA 1
ATOM 630 C C . ALA A 1 83 ? 2.687 3.744 4.480 1.00 85.44 83 ALA A C 1
ATOM 632 O O . ALA A 1 83 ? 3.759 3.272 4.120 1.00 85.44 83 ALA A O 1
ATOM 633 N N . SER A 1 84 ? 2.199 4.843 3.910 1.00 75.38 84 SER A N 1
ATOM 634 C CA . SER A 1 84 ? 3.014 5.622 2.963 1.00 75.38 84 SER A CA 1
ATOM 635 C C . SER A 1 84 ? 3.848 6.677 3.701 1.00 75.38 84 SER A C 1
ATOM 637 O O . SER A 1 84 ? 3.749 6.815 4.915 1.00 75.38 84 SER A O 1
ATOM 639 N N . GLY A 1 85 ? 4.625 7.496 2.979 1.00 58.28 85 GLY A N 1
ATOM 640 C CA . GLY A 1 85 ? 5.291 8.677 3.561 1.00 58.28 85 GLY A CA 1
ATOM 641 C C . GLY A 1 85 ? 4.339 9.651 4.285 1.00 58.28 85 GLY A C 1
ATOM 642 O O . GLY A 1 85 ? 4.787 10.441 5.111 1.00 58.28 85 GLY A O 1
ATOM 643 N N . SER A 1 86 ? 3.026 9.530 4.042 1.00 56.66 86 SER A N 1
ATOM 644 C CA . SER A 1 86 ? 1.935 10.175 4.786 1.00 56.66 86 SER A CA 1
ATOM 645 C C . SER A 1 86 ? 1.505 9.416 6.050 1.00 56.66 86 SER A C 1
ATOM 647 O O . SER A 1 86 ? 0.427 9.673 6.578 1.00 56.66 86 SER A O 1
ATOM 649 N N . ALA A 1 87 ? 2.312 8.493 6.578 1.00 57.72 87 ALA A N 1
ATOM 650 C CA . ALA A 1 87 ? 2.083 7.904 7.900 1.00 57.72 87 ALA A CA 1
ATOM 651 C C . ALA A 1 87 ? 2.012 8.997 8.981 1.00 57.72 87 ALA A C 1
ATOM 653 O O . ALA A 1 87 ? 1.212 8.904 9.905 1.00 57.72 87 ALA A O 1
ATOM 654 N N . LYS A 1 88 ? 2.788 10.080 8.806 1.00 56.84 88 LYS A N 1
ATOM 655 C CA . LYS A 1 88 ? 2.712 11.302 9.626 1.00 56.84 88 LYS A CA 1
ATOM 656 C C . LYS A 1 88 ? 1.350 12.001 9.541 1.00 56.84 88 LYS A C 1
ATOM 658 O O . LYS A 1 88 ? 0.961 12.670 10.486 1.00 56.84 88 LYS A O 1
ATOM 663 N N . ASP A 1 89 ? 0.625 11.795 8.443 1.00 63.72 89 ASP A N 1
ATOM 664 C CA . ASP A 1 89 ? -0.729 12.307 8.214 1.00 63.72 89 ASP A CA 1
ATOM 665 C C . ASP A 1 89 ? -1.806 11.261 8.574 1.00 63.72 89 ASP A C 1
ATOM 667 O O . ASP A 1 89 ? -2.965 11.408 8.186 1.00 63.72 89 ASP A O 1
ATOM 671 N N . GLY A 1 90 ? -1.429 10.164 9.245 1.00 74.00 90 GLY A N 1
ATOM 672 C CA . GLY A 1 90 ? -2.350 9.117 9.687 1.00 74.00 90 GLY A CA 1
ATOM 673 C C . GLY A 1 90 ? -2.845 8.176 8.583 1.00 74.00 90 GLY A C 1
ATOM 674 O O . GLY A 1 90 ? -3.896 7.562 8.749 1.00 74.00 90 GLY A O 1
ATOM 675 N N . LYS A 1 91 ? -2.138 8.045 7.450 1.00 86.25 91 LYS A N 1
ATOM 676 C CA . LYS A 1 91 ? -2.568 7.180 6.332 1.00 86.25 91 LYS A CA 1
ATOM 677 C C . LYS A 1 91 ? -1.902 5.809 6.346 1.00 86.25 91 LYS A C 1
ATOM 679 O O . LYS A 1 91 ? -0.695 5.684 6.130 1.00 86.25 91 LYS A O 1
ATOM 684 N N . PHE A 1 92 ? -2.724 4.778 6.480 1.00 90.38 92 PHE A N 1
ATOM 685 C CA . PHE A 1 92 ? -2.319 3.377 6.505 1.00 90.38 92 PHE A CA 1
ATOM 686 C C . PHE A 1 92 ? -3.051 2.562 5.440 1.00 90.38 92 PHE A C 1
ATOM 688 O O . PHE A 1 92 ? -4.097 2.965 4.930 1.00 90.38 92 PHE A O 1
ATOM 695 N N . TYR A 1 93 ? -2.493 1.404 5.099 1.00 91.94 93 TYR A N 1
ATOM 696 C CA . TYR A 1 93 ? -3.020 0.524 4.064 1.00 91.94 93 TYR A CA 1
ATOM 697 C C . TYR A 1 93 ? -3.192 -0.887 4.605 1.00 91.94 93 TYR A C 1
ATOM 699 O O . TYR A 1 93 ? -2.261 -1.486 5.152 1.00 91.94 93 TYR A O 1
ATOM 707 N N . ALA A 1 94 ? -4.384 -1.426 4.400 1.00 93.38 94 ALA A N 1
ATOM 708 C CA . ALA A 1 94 ? -4.714 -2.813 4.638 1.00 93.38 94 ALA A CA 1
ATOM 709 C C . ALA A 1 94 ? -5.189 -3.470 3.337 1.00 93.38 94 ALA A C 1
ATOM 711 O O . ALA A 1 94 ? -5.743 -2.810 2.461 1.00 93.38 94 ALA A O 1
ATOM 712 N N . VAL A 1 95 ? -4.968 -4.770 3.192 1.00 93.44 95 VAL A N 1
ATOM 713 C CA . VAL A 1 95 ? -5.381 -5.551 2.011 1.00 93.44 95 VAL A CA 1
ATOM 714 C C . VAL A 1 95 ? -6.117 -6.803 2.444 1.00 93.44 95 VAL A C 1
ATOM 716 O O . VAL A 1 95 ? -6.028 -7.191 3.605 1.00 93.44 95 VAL A O 1
ATOM 719 N N . GLU A 1 96 ? -6.824 -7.463 1.532 1.00 93.50 96 GLU A N 1
ATOM 720 C CA . GLU A 1 96 ? -7.444 -8.757 1.839 1.00 93.50 96 GLU A CA 1
ATOM 721 C C . GLU A 1 96 ? -6.422 -9.737 2.428 1.00 93.50 96 GLU A C 1
ATOM 723 O O . GLU A 1 96 ? -5.309 -9.866 1.911 1.00 93.50 96 GLU A O 1
ATOM 728 N N . ALA A 1 97 ? -6.818 -10.477 3.466 1.00 92.62 97 ALA A N 1
ATOM 729 C CA . ALA A 1 97 ? -5.920 -11.363 4.212 1.00 92.62 97 ALA A CA 1
ATOM 730 C C . ALA A 1 97 ? -5.122 -12.346 3.329 1.00 92.62 97 ALA A C 1
ATOM 732 O O . ALA A 1 97 ? -3.969 -12.650 3.622 1.00 92.62 97 ALA A O 1
ATOM 733 N N . LYS A 1 98 ? -5.688 -12.788 2.198 1.00 93.06 98 LYS A N 1
ATOM 734 C CA . LYS A 1 98 ? -5.010 -13.672 1.233 1.00 93.06 98 LYS A CA 1
ATOM 735 C C . LYS A 1 98 ? -3.738 -13.065 0.608 1.00 93.06 98 LYS A C 1
ATOM 737 O O . LYS A 1 98 ? -2.864 -13.818 0.191 1.00 93.06 98 LYS A O 1
ATOM 742 N N . TYR A 1 99 ? -3.620 -11.734 0.550 1.00 93.19 99 TYR A N 1
ATOM 743 C CA . TYR A 1 99 ? -2.460 -11.028 -0.013 1.00 93.19 99 TYR A CA 1
ATOM 744 C C . TYR A 1 99 ? -1.443 -10.572 1.042 1.00 93.19 99 TYR A C 1
ATOM 746 O O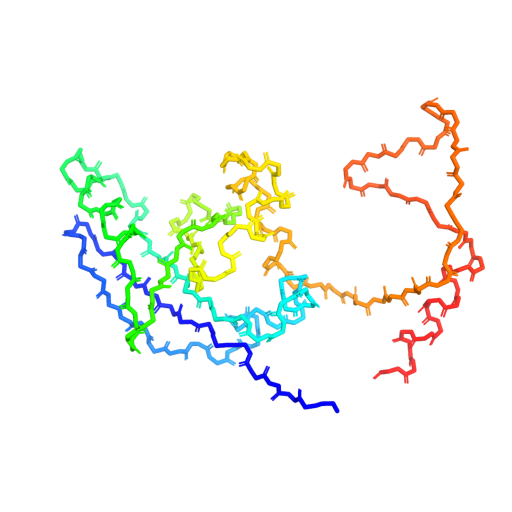 . TYR A 1 99 ? -0.339 -10.178 0.670 1.00 93.19 99 TYR A O 1
ATOM 754 N N . GLU A 1 100 ? -1.770 -10.650 2.337 1.00 93.00 100 GLU A N 1
ATOM 755 C CA . GLU A 1 100 ? -0.925 -10.174 3.445 1.00 93.00 100 GLU A CA 1
ATOM 756 C C . GLU A 1 100 ? 0.507 -10.715 3.348 1.00 93.00 100 GLU A C 1
ATOM 758 O O . GLU A 1 100 ? 1.467 -9.947 3.280 1.00 93.00 100 GLU A O 1
ATOM 763 N N . ARG A 1 101 ? 0.644 -12.044 3.258 1.00 91.25 101 ARG A N 1
ATOM 764 C CA . ARG A 1 101 ? 1.947 -12.716 3.207 1.00 91.25 101 ARG A CA 1
ATOM 765 C C . ARG A 1 101 ? 2.755 -12.324 1.971 1.00 91.25 101 ARG A C 1
ATOM 767 O O . ARG A 1 101 ? 3.935 -12.016 2.087 1.00 91.25 101 ARG A O 1
ATOM 774 N N . ALA A 1 102 ? 2.111 -12.282 0.805 1.00 90.12 102 ALA A N 1
ATOM 775 C CA . ALA A 1 102 ? 2.773 -11.931 -0.449 1.00 90.12 102 ALA A CA 1
ATOM 776 C C . ALA A 1 102 ? 3.304 -10.489 -0.439 1.00 90.12 102 ALA A C 1
ATOM 778 O O . ALA A 1 102 ? 4.336 -10.211 -1.044 1.00 90.12 102 ALA A O 1
ATOM 779 N N . ILE A 1 103 ? 2.615 -9.570 0.245 1.00 90.19 103 ILE A N 1
ATOM 780 C CA . ILE A 1 103 ? 3.091 -8.197 0.427 1.00 90.19 103 ILE A CA 1
ATOM 781 C C . ILE A 1 103 ? 4.217 -8.142 1.464 1.00 90.19 103 ILE A C 1
ATOM 783 O O . ILE A 1 103 ? 5.239 -7.510 1.198 1.00 90.19 103 ILE A O 1
ATOM 787 N N . ALA A 1 104 ? 4.069 -8.823 2.603 1.00 88.19 104 ALA A N 1
ATOM 788 C CA . ALA A 1 104 ? 5.081 -8.858 3.660 1.00 88.19 104 ALA A CA 1
ATOM 789 C C . ALA A 1 104 ? 6.430 -9.408 3.164 1.00 88.19 104 ALA A C 1
ATOM 791 O O . ALA A 1 104 ? 7.480 -8.832 3.459 1.00 88.19 104 ALA A O 1
ATOM 792 N N . GLU A 1 105 ? 6.411 -10.455 2.335 1.00 88.25 105 GLU A N 1
ATOM 793 C CA . GLU A 1 105 ? 7.608 -11.044 1.722 1.00 88.25 105 GLU A CA 1
ATOM 794 C C . GLU A 1 105 ? 8.395 -10.029 0.873 1.00 88.25 105 GLU A C 1
ATOM 796 O O . GLU A 1 105 ? 9.626 -10.061 0.872 1.00 88.25 105 GLU A O 1
ATOM 801 N N . ARG A 1 106 ? 7.727 -9.060 0.223 1.00 86.94 106 ARG A N 1
ATOM 802 C CA . ARG A 1 106 ? 8.419 -8.007 -0.554 1.00 86.94 106 ARG A CA 1
ATOM 803 C C . ARG A 1 106 ? 9.246 -7.070 0.318 1.00 86.94 106 ARG A C 1
ATOM 805 O O . ARG A 1 106 ? 10.202 -6.478 -0.170 1.00 86.94 106 ARG A O 1
ATOM 812 N N . PHE A 1 107 ? 8.879 -6.942 1.587 1.00 85.50 107 PHE A N 1
ATOM 813 C CA . PHE A 1 107 ? 9.604 -6.153 2.578 1.00 85.50 107 PHE A CA 1
ATOM 814 C C . PHE A 1 107 ? 10.454 -7.039 3.494 1.00 85.50 107 PHE A C 1
ATOM 816 O O . PHE A 1 107 ? 10.782 -6.625 4.601 1.00 85.50 107 PHE A O 1
ATOM 823 N N . LEU A 1 108 ? 10.794 -8.261 3.061 1.00 85.44 108 LEU A N 1
ATOM 824 C CA . LEU A 1 108 ? 11.580 -9.230 3.835 1.00 85.44 108 LEU A CA 1
ATOM 825 C C . LEU A 1 108 ? 10.962 -9.552 5.205 1.00 85.44 108 LEU A C 1
ATOM 827 O O . LEU A 1 108 ? 11.675 -9.846 6.161 1.00 85.44 108 LEU A O 1
ATOM 831 N N . ASN A 1 109 ? 9.631 -9.474 5.310 1.00 85.81 109 ASN A N 1
ATOM 832 C CA . ASN A 1 109 ? 8.890 -9.587 6.567 1.00 85.81 109 ASN A CA 1
ATOM 833 C C . ASN A 1 109 ? 9.348 -8.583 7.641 1.00 85.81 109 ASN A C 1
ATOM 835 O O . ASN A 1 109 ? 9.225 -8.857 8.833 1.00 85.81 109 ASN A O 1
ATOM 839 N N . TRP A 1 110 ? 9.863 -7.419 7.230 1.00 86.94 110 TRP A N 1
ATOM 840 C CA . TRP A 1 110 ? 10.295 -6.350 8.122 1.00 86.94 110 TRP A CA 1
ATOM 841 C C . TRP A 1 110 ? 9.237 -5.231 8.179 1.00 86.94 110 TRP A C 1
ATOM 843 O O . TRP A 1 110 ? 9.127 -4.437 7.238 1.00 86.94 110 TRP A O 1
ATOM 853 N N . PRO A 1 111 ? 8.450 -5.120 9.271 1.00 84.69 111 PRO A N 1
ATOM 854 C CA . PRO A 1 111 ? 7.339 -4.167 9.347 1.00 84.69 111 PRO A CA 1
ATOM 855 C C . PRO A 1 111 ? 7.765 -2.707 9.189 1.00 84.69 111 PRO A C 1
ATOM 857 O O . PRO A 1 111 ? 7.063 -1.919 8.561 1.00 84.69 111 PRO A O 1
ATOM 860 N N . GLN A 1 112 ? 8.934 -2.338 9.715 1.00 80.94 112 GLN A N 1
ATOM 861 C CA . GLN A 1 112 ? 9.472 -0.988 9.588 1.00 80.94 112 GLN A CA 1
ATOM 862 C C . GLN A 1 112 ? 9.765 -0.655 8.121 1.00 80.94 112 GLN A C 1
ATOM 864 O O . GLN A 1 112 ? 9.396 0.424 7.669 1.00 80.94 112 GLN A O 1
ATOM 869 N N . ALA A 1 113 ? 10.334 -1.590 7.351 1.00 82.50 113 ALA A N 1
ATOM 870 C CA . ALA A 1 113 ? 10.531 -1.399 5.915 1.00 82.50 113 ALA A CA 1
ATOM 871 C C . ALA A 1 113 ? 9.196 -1.263 5.177 1.00 82.50 113 ALA A C 1
ATOM 873 O O . ALA A 1 113 ? 9.066 -0.400 4.310 1.00 82.50 113 ALA A O 1
ATOM 874 N N . ALA A 1 114 ? 8.191 -2.056 5.554 1.00 84.81 114 ALA A N 1
ATOM 875 C CA . ALA A 1 114 ? 6.853 -1.923 4.994 1.00 84.81 114 ALA A CA 1
ATOM 876 C C . ALA A 1 114 ? 6.262 -0.533 5.277 1.00 84.81 114 ALA A C 1
ATOM 878 O O . ALA A 1 114 ? 5.744 0.091 4.365 1.00 84.81 114 ALA A O 1
ATOM 879 N N . ILE A 1 115 ? 6.405 0.013 6.488 1.00 83.31 115 ILE A N 1
ATOM 880 C CA . ILE A 1 115 ? 5.945 1.370 6.841 1.00 83.31 115 ILE A CA 1
ATOM 881 C C . ILE A 1 115 ? 6.729 2.461 6.097 1.00 83.31 115 ILE A C 1
ATOM 883 O O . ILE A 1 115 ? 6.151 3.456 5.669 1.00 83.31 115 ILE A O 1
ATOM 887 N N . THR A 1 116 ? 8.043 2.310 5.943 1.00 80.12 116 THR A N 1
ATOM 888 C CA . THR A 1 116 ? 8.881 3.334 5.302 1.00 80.12 116 THR A CA 1
ATOM 889 C C . THR A 1 116 ? 8.711 3.350 3.784 1.00 80.12 116 THR A C 1
ATOM 891 O O . THR A 1 116 ? 8.661 4.421 3.179 1.00 80.12 116 THR A O 1
ATOM 894 N N . TYR A 1 117 ? 8.598 2.176 3.160 1.00 82.00 117 TYR A N 1
ATOM 895 C CA . TYR A 1 117 ? 8.697 2.022 1.708 1.00 82.00 117 TYR A CA 1
ATOM 896 C C . TYR A 1 117 ? 7.387 1.612 1.026 1.00 82.00 117 TYR A C 1
ATOM 898 O O . TYR A 1 117 ? 7.373 1.504 -0.202 1.00 82.00 117 TYR A O 1
ATOM 906 N N . PHE A 1 118 ? 6.261 1.462 1.744 1.00 87.88 118 PHE A N 1
ATOM 907 C CA . PHE A 1 118 ? 4.970 1.156 1.098 1.00 87.88 118 PHE A CA 1
ATOM 908 C C . PHE A 1 118 ? 4.594 2.174 0.024 1.00 87.88 118 PHE A C 1
ATOM 910 O O . PHE A 1 118 ? 3.925 1.833 -0.949 1.00 87.88 118 PHE A O 1
ATOM 917 N N . GLY A 1 119 ? 5.045 3.425 0.186 1.00 86.50 119 GLY A N 1
ATOM 918 C CA . GLY A 1 119 ? 4.875 4.490 -0.797 1.00 86.50 119 GLY A CA 1
ATOM 919 C C . GLY A 1 119 ? 5.288 4.080 -2.213 1.00 86.50 119 GLY A C 1
ATOM 920 O O . GLY A 1 119 ? 4.636 4.501 -3.162 1.00 86.50 119 GLY A O 1
ATOM 921 N N . VAL A 1 120 ? 6.291 3.210 -2.371 1.00 84.50 120 VAL A N 1
ATOM 922 C CA . VAL A 1 120 ? 6.724 2.681 -3.677 1.00 84.50 120 VAL A CA 1
ATOM 923 C C . VAL A 1 120 ? 5.623 1.859 -4.351 1.00 84.50 120 VAL A C 1
ATOM 925 O O . VAL A 1 120 ? 5.464 1.924 -5.567 1.00 84.50 120 VAL A O 1
ATOM 928 N N . LEU A 1 121 ? 4.838 1.107 -3.573 1.00 88.06 121 LEU A N 1
ATOM 929 C CA . LEU A 1 121 ? 3.753 0.284 -4.103 1.00 88.06 121 LEU A CA 1
ATOM 930 C C . LEU A 1 121 ? 2.530 1.115 -4.488 1.00 88.06 121 LEU A C 1
ATOM 932 O O . LEU A 1 121 ? 1.880 0.785 -5.473 1.00 88.06 121 LEU A O 1
ATOM 936 N N . VAL A 1 122 ? 2.220 2.171 -3.731 1.00 87.69 122 VAL A N 1
ATOM 937 C CA . VAL A 1 122 ? 0.958 2.928 -3.861 1.00 87.69 122 VAL A CA 1
ATOM 938 C C . VAL A 1 122 ? 1.083 4.254 -4.611 1.00 87.69 122 VAL A C 1
ATOM 940 O O . VAL A 1 122 ? 0.070 4.875 -4.921 1.00 87.69 122 VAL A O 1
ATOM 943 N N . SER A 1 123 ? 2.297 4.714 -4.910 1.00 84.19 123 SER A N 1
ATOM 944 C CA . SER A 1 123 ? 2.489 5.942 -5.687 1.00 84.19 123 SER A CA 1
ATOM 945 C C . SER A 1 123 ? 2.223 5.697 -7.175 1.00 84.19 123 SER A C 1
ATOM 947 O O . SER A 1 123 ? 2.670 4.675 -7.704 1.00 84.19 123 SER A O 1
ATOM 949 N N . PRO A 1 124 ? 1.554 6.629 -7.882 1.00 80.75 124 PRO A N 1
ATOM 950 C CA . PRO A 1 124 ? 1.362 6.515 -9.322 1.00 80.75 124 PRO A CA 1
ATOM 951 C C . PRO A 1 124 ? 2.704 6.417 -10.059 1.00 80.75 124 PRO A C 1
ATOM 953 O O . PRO A 1 124 ? 3.575 7.284 -9.938 1.00 80.75 124 PRO A O 1
ATOM 956 N N . CYS A 1 125 ? 2.869 5.373 -10.861 1.00 74.19 125 CYS A N 1
ATOM 957 C CA . CYS A 1 125 ? 3.981 5.214 -11.780 1.00 74.19 125 CYS A CA 1
ATOM 958 C C . CYS A 1 125 ? 3.844 6.256 -12.892 1.00 74.19 125 CYS A C 1
ATOM 960 O O . CYS A 1 125 ? 2.956 6.166 -13.729 1.00 74.19 125 CYS A O 1
ATOM 962 N N . LYS A 1 126 ? 4.737 7.248 -12.957 1.00 69.31 126 LYS A N 1
ATOM 963 C CA . LYS A 1 126 ? 4.676 8.268 -14.023 1.00 69.31 126 LYS A CA 1
ATOM 964 C C . LYS A 1 126 ? 4.739 7.659 -15.430 1.00 69.31 126 LYS A C 1
ATOM 966 O O . LYS A 1 126 ? 4.167 8.219 -16.355 1.00 69.31 126 LYS A O 1
ATOM 971 N N . VAL A 1 127 ? 5.422 6.520 -15.572 1.00 65.06 127 VAL A N 1
ATOM 972 C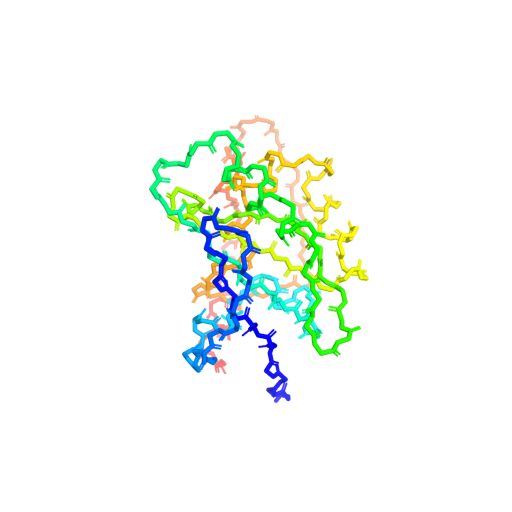 CA . VAL A 1 127 ? 5.550 5.747 -16.809 1.00 65.06 127 VAL A CA 1
ATOM 973 C C . VAL A 1 127 ? 5.712 4.268 -16.431 1.00 65.06 127 VAL A C 1
ATOM 975 O O . VAL A 1 127 ? 6.617 3.939 -15.664 1.00 65.06 127 VAL A O 1
ATOM 978 N N . ARG A 1 128 ? 4.859 3.375 -16.949 1.00 62.56 128 ARG A N 1
ATOM 979 C CA . ARG A 1 128 ? 5.010 1.916 -16.807 1.00 62.56 128 ARG A CA 1
ATOM 980 C C . ARG A 1 128 ? 5.471 1.340 -18.145 1.00 62.56 128 ARG A C 1
ATOM 982 O O . ARG A 1 128 ? 4.686 1.265 -19.082 1.00 62.56 128 ARG A O 1
ATOM 989 N N . ILE A 1 129 ? 6.742 0.954 -18.239 1.00 69.06 129 ILE A N 1
ATOM 990 C CA . ILE A 1 129 ? 7.289 0.233 -19.396 1.00 69.06 129 ILE A CA 1
ATOM 991 C C . ILE A 1 129 ? 7.986 -1.022 -18.875 1.00 69.06 129 ILE A C 1
ATOM 993 O O . ILE A 1 129 ? 8.812 -0.940 -17.969 1.00 69.06 129 ILE A O 1
ATOM 997 N N . GLU A 1 130 ? 7.652 -2.172 -19.449 1.00 70.56 130 GLU A N 1
ATOM 998 C CA . GLU A 1 130 ? 8.174 -3.481 -19.059 1.00 70.56 130 GLU A CA 1
ATOM 999 C C . GLU A 1 130 ? 8.923 -4.132 -20.232 1.00 70.56 130 GLU A C 1
ATOM 1001 O O . GLU A 1 130 ? 8.577 -3.930 -21.399 1.00 70.56 130 GLU A O 1
ATOM 1006 N N . THR A 1 131 ? 9.960 -4.914 -19.923 1.00 73.19 131 THR A N 1
ATOM 1007 C CA . THR A 1 131 ? 10.642 -5.789 -20.882 1.00 73.19 131 THR A CA 1
ATOM 1008 C C . THR A 1 131 ? 10.916 -7.136 -20.219 1.00 73.19 131 THR A C 1
ATOM 1010 O O . THR A 1 131 ? 11.512 -7.187 -19.146 1.00 73.19 131 THR A O 1
ATOM 1013 N N . THR A 1 132 ? 10.472 -8.224 -20.844 1.00 70.31 132 THR A N 1
ATOM 1014 C CA . THR A 1 132 ? 10.636 -9.593 -20.326 1.00 70.31 132 THR A CA 1
ATOM 1015 C C . THR A 1 132 ? 11.963 -10.223 -20.754 1.00 70.31 132 THR A C 1
ATOM 1017 O O . THR A 1 132 ? 12.508 -11.050 -20.034 1.00 70.31 132 THR A O 1
ATOM 1020 N N . ASP A 1 133 ? 12.534 -9.765 -21.873 1.00 78.12 133 ASP A N 1
ATOM 1021 C CA . ASP A 1 133 ? 13.784 -10.282 -22.443 1.00 78.12 133 ASP A CA 1
ATOM 1022 C C . ASP A 1 133 ? 14.946 -9.300 -22.230 1.00 78.12 133 ASP A C 1
ATOM 1024 O O . ASP A 1 133 ? 15.447 -8.667 -23.164 1.00 78.12 133 ASP A O 1
ATOM 1028 N N . ALA A 1 134 ? 15.367 -9.124 -20.975 1.00 80.38 134 ALA A N 1
ATOM 1029 C CA . ALA A 1 134 ? 16.539 -8.319 -20.633 1.00 80.38 134 ALA A CA 1
ATOM 1030 C C . ALA A 1 134 ? 17.702 -9.186 -20.144 1.00 80.38 134 ALA A C 1
ATOM 1032 O O . ALA A 1 134 ? 17.527 -10.169 -19.431 1.00 80.38 134 ALA A O 1
ATOM 1033 N N . ARG A 1 135 ? 18.922 -8.772 -20.497 1.00 84.12 135 ARG A N 1
ATOM 1034 C CA . ARG A 1 135 ? 20.154 -9.337 -19.939 1.00 84.12 135 ARG A CA 1
ATOM 1035 C C . ARG A 1 135 ? 20.652 -8.433 -18.821 1.00 84.12 135 ARG A C 1
ATOM 1037 O O . ARG A 1 135 ? 20.784 -7.227 -19.026 1.00 84.12 135 ARG A O 1
ATOM 1044 N N . VAL A 1 136 ? 20.949 -9.027 -17.671 1.00 82.81 136 VAL A N 1
ATOM 1045 C CA . VAL A 1 136 ? 21.550 -8.334 -16.528 1.00 82.81 136 VAL A CA 1
ATOM 1046 C C . VAL A 1 136 ? 23.067 -8.436 -16.644 1.00 82.81 136 VAL A C 1
ATOM 1048 O O . VAL A 1 136 ? 23.602 -9.525 -16.843 1.00 82.81 136 VAL A O 1
ATOM 1051 N N . ILE A 1 137 ? 23.759 -7.302 -16.540 1.00 83.50 137 ILE A N 1
ATOM 1052 C CA . ILE A 1 137 ? 25.220 -7.265 -16.460 1.00 83.50 137 ILE A CA 1
ATOM 1053 C C . ILE A 1 137 ? 25.589 -7.131 -14.987 1.00 83.50 137 ILE A C 1
ATOM 1055 O O . ILE A 1 137 ? 25.165 -6.183 -14.329 1.00 83.50 137 ILE A O 1
ATOM 1059 N N . VAL A 1 138 ? 26.376 -8.080 -14.485 1.00 81.44 138 VAL A N 1
ATOM 1060 C CA . VAL A 1 138 ? 26.988 -7.985 -13.159 1.00 81.44 138 VAL A CA 1
ATOM 1061 C C . VAL A 1 138 ? 28.310 -7.248 -13.317 1.00 81.44 138 VAL A C 1
ATOM 1063 O O . VAL A 1 138 ? 29.164 -7.647 -14.106 1.00 81.44 138 VAL A O 1
ATOM 1066 N N . VAL A 1 139 ? 28.442 -6.149 -12.592 1.00 80.00 139 VAL A N 1
ATOM 1067 C CA . VAL A 1 139 ? 29.595 -5.244 -12.619 1.00 80.00 139 VAL A CA 1
ATOM 1068 C C . VAL A 1 139 ? 30.300 -5.310 -11.274 1.00 80.00 139 VAL A C 1
ATOM 1070 O O . VAL A 1 139 ? 29.726 -5.812 -10.301 1.00 80.00 139 VAL A O 1
ATOM 1073 N N . LYS A 1 140 ? 31.545 -4.839 -11.197 1.00 79.25 140 LYS A N 1
ATOM 1074 C CA . LYS A 1 140 ? 32.236 -4.796 -9.906 1.00 79.25 140 LYS A CA 1
ATOM 1075 C C . LYS A 1 140 ? 31.570 -3.770 -8.995 1.00 79.25 140 LYS A C 1
ATOM 1077 O O . LYS A 1 140 ? 30.944 -2.811 -9.455 1.00 79.25 140 LYS A O 1
ATOM 1082 N N . ASP A 1 141 ? 31.721 -3.979 -7.692 1.00 72.94 141 ASP A N 1
ATOM 1083 C CA . ASP A 1 141 ? 31.225 -3.025 -6.708 1.00 72.94 141 ASP A CA 1
ATOM 1084 C C . ASP A 1 141 ? 31.815 -1.626 -6.962 1.00 72.94 141 ASP A C 1
ATOM 1086 O O . ASP A 1 141 ? 32.955 -1.491 -7.415 1.00 72.94 141 ASP A O 1
ATOM 1090 N N . HIS A 1 142 ? 31.007 -0.592 -6.727 1.00 74.12 142 HIS A N 1
ATOM 1091 C CA . HIS A 1 142 ? 31.298 0.822 -7.009 1.00 74.12 142 HIS A CA 1
ATOM 1092 C C . HIS A 1 142 ? 31.550 1.225 -8.478 1.00 74.12 142 HIS A C 1
ATOM 1094 O O . HIS A 1 142 ? 31.745 2.411 -8.739 1.00 74.12 142 HIS A O 1
ATOM 1100 N N . GLU A 1 143 ? 31.483 0.313 -9.451 1.00 74.81 143 GLU A N 1
ATOM 1101 C CA . GLU A 1 143 ? 31.788 0.628 -10.859 1.00 74.81 143 GLU A CA 1
ATOM 1102 C C . GLU A 1 143 ? 30.713 1.509 -11.517 1.00 74.81 143 GLU A C 1
ATOM 1104 O O . GLU A 1 143 ? 31.019 2.449 -12.247 1.00 74.81 143 GLU A O 1
ATOM 1109 N N . PHE A 1 144 ? 29.442 1.241 -11.211 1.00 72.75 144 PHE A N 1
ATOM 1110 C CA . PHE A 1 144 ? 28.308 1.981 -11.769 1.00 72.75 144 PHE A CA 1
ATOM 1111 C C . PHE A 1 144 ? 27.464 2.694 -10.708 1.00 72.75 144 PHE A C 1
ATOM 1113 O O . PHE A 1 144 ? 26.517 3.389 -11.053 1.00 72.75 144 PHE A O 1
ATOM 1120 N N . GLY A 1 145 ? 27.789 2.580 -9.418 1.00 61.91 145 GLY A N 1
ATOM 1121 C CA . GLY A 1 145 ? 27.019 3.245 -8.361 1.00 61.91 145 GLY A CA 1
ATOM 1122 C C . GLY A 1 145 ? 25.525 2.909 -8.434 1.00 61.91 145 GLY A C 1
ATOM 1123 O O . GLY A 1 145 ? 24.690 3.796 -8.607 1.00 61.91 145 GLY A O 1
ATOM 1124 N N . THR A 1 146 ? 25.187 1.622 -8.366 1.00 60.09 146 THR A N 1
ATOM 1125 C CA . THR A 1 146 ? 23.796 1.179 -8.240 1.00 60.09 146 THR A CA 1
ATOM 1126 C C . THR A 1 146 ? 23.353 1.409 -6.800 1.00 60.09 146 THR A C 1
ATOM 1128 O O . THR A 1 146 ? 23.868 0.760 -5.892 1.00 60.09 146 THR A O 1
ATOM 1131 N N . ASN A 1 147 ? 22.438 2.347 -6.576 1.00 57.94 147 ASN A N 1
ATOM 1132 C CA . ASN A 1 147 ? 21.792 2.524 -5.277 1.00 57.94 147 ASN A CA 1
ATOM 1133 C C . ASN A 1 147 ? 20.284 2.285 -5.401 1.00 57.94 147 ASN A C 1
ATOM 1135 O O . ASN A 1 147 ? 19.765 2.054 -6.493 1.00 57.94 147 ASN A O 1
ATOM 1139 N N . ASP A 1 148 ? 19.592 2.321 -4.269 1.00 55.38 148 ASP A N 1
ATOM 1140 C CA . ASP A 1 148 ? 18.144 2.129 -4.132 1.00 55.38 148 ASP A CA 1
ATOM 1141 C C . ASP A 1 148 ? 17.294 2.935 -5.136 1.00 55.38 148 ASP A C 1
ATOM 1143 O O . ASP A 1 148 ? 16.213 2.493 -5.524 1.00 55.38 148 ASP A O 1
ATOM 1147 N N . CYS A 1 149 ? 17.802 4.079 -5.606 1.00 56.00 149 CYS A N 1
ATOM 1148 C CA . CYS A 1 149 ? 17.113 4.977 -6.531 1.00 56.00 149 CYS A CA 1
ATOM 1149 C C . CYS A 1 149 ? 17.785 5.130 -7.910 1.00 56.00 149 CYS A C 1
ATOM 1151 O O . CYS A 1 149 ? 17.325 5.947 -8.716 1.00 56.00 149 CYS A O 1
ATOM 1153 N N . ARG A 1 150 ? 18.880 4.413 -8.208 1.00 62.84 150 ARG A N 1
ATOM 1154 C CA . ARG A 1 150 ? 19.628 4.558 -9.473 1.00 62.84 150 ARG A CA 1
ATOM 1155 C C . ARG A 1 150 ? 20.029 3.210 -10.053 1.00 62.84 150 ARG A C 1
ATOM 1157 O O . ARG A 1 150 ? 20.751 2.431 -9.438 1.00 62.84 150 ARG A O 1
ATOM 1164 N N . GLY A 1 151 ? 19.618 2.996 -11.298 1.00 75.75 151 GLY A N 1
ATOM 1165 C CA . GLY A 1 151 ? 20.014 1.857 -12.118 1.00 75.75 151 GLY A CA 1
ATOM 1166 C C . GLY A 1 151 ? 20.441 2.298 -13.515 1.00 75.75 151 GLY A C 1
ATOM 1167 O O . GLY A 1 151 ? 20.135 3.408 -13.954 1.00 75.75 151 GLY A O 1
ATOM 1168 N N . TRP A 1 152 ? 21.136 1.405 -14.217 1.00 84.19 152 TRP A N 1
ATOM 1169 C CA . TRP A 1 152 ? 21.596 1.627 -15.585 1.00 84.19 152 TRP A CA 1
ATOM 1170 C C . TRP A 1 152 ? 20.917 0.652 -16.528 1.00 84.19 152 TRP A C 1
ATOM 1172 O O . TRP A 1 152 ? 20.794 -0.535 -16.238 1.00 84.19 152 TRP A O 1
ATOM 1182 N N . ILE A 1 153 ? 20.517 1.155 -17.689 1.00 88.00 153 ILE A N 1
ATOM 1183 C CA . ILE A 1 153 ? 20.053 0.332 -18.799 1.00 88.00 153 ILE A CA 1
ATOM 1184 C C . ILE A 1 153 ? 20.837 0.703 -20.050 1.00 88.00 153 ILE A C 1
ATOM 1186 O O . ILE A 1 153 ? 21.314 1.831 -20.196 1.00 88.00 153 ILE A O 1
ATOM 1190 N N . SER A 1 154 ? 20.975 -0.249 -20.972 1.00 88.50 154 SER A N 1
ATOM 1191 C CA . SER A 1 154 ? 21.637 0.032 -22.243 1.00 88.50 154 SER A CA 1
ATOM 1192 C C . SER A 1 154 ? 20.882 1.117 -23.018 1.00 88.50 154 SER A C 1
ATOM 1194 O O . SER A 1 154 ? 19.652 1.194 -22.993 1.00 88.50 154 SER A O 1
ATOM 1196 N N . ARG A 1 155 ? 21.623 1.956 -23.750 1.00 88.38 155 ARG A N 1
ATOM 1197 C CA . ARG A 1 155 ? 21.033 3.023 -24.575 1.00 88.38 155 ARG A CA 1
ATOM 1198 C C . ARG A 1 155 ? 20.077 2.467 -25.636 1.00 88.38 155 ARG A C 1
ATOM 1200 O O . ARG A 1 155 ? 19.083 3.115 -25.947 1.00 88.38 155 ARG A O 1
ATOM 1207 N N . SER A 1 156 ? 20.372 1.287 -26.182 1.00 88.69 156 SER A N 1
ATOM 1208 C CA . SER A 1 156 ? 19.499 0.593 -27.133 1.00 88.69 156 SER A CA 1
ATOM 1209 C C . SER A 1 156 ? 18.186 0.169 -26.481 1.00 88.69 156 SER A C 1
ATOM 1211 O O . SER A 1 156 ? 17.128 0.460 -27.032 1.00 88.69 156 SER A O 1
ATOM 1213 N N . LEU A 1 157 ? 18.241 -0.428 -25.283 1.00 87.25 157 LEU A N 1
ATOM 1214 C CA . LEU A 1 157 ? 17.039 -0.774 -24.530 1.00 87.25 157 LEU A CA 1
ATOM 1215 C C . LEU A 1 157 ? 16.227 0.480 -24.194 1.00 87.25 157 LEU A C 1
ATOM 1217 O O . LEU A 1 157 ? 15.037 0.515 -24.472 1.00 87.25 157 LEU A O 1
ATOM 1221 N N . PHE A 1 158 ? 16.860 1.541 -23.688 1.00 87.19 158 PHE A N 1
ATOM 1222 C CA . PHE A 1 158 ? 16.166 2.796 -23.388 1.00 87.19 158 PHE A CA 1
ATOM 1223 C C . PHE A 1 158 ? 15.415 3.363 -24.601 1.00 87.19 158 PHE A C 1
ATOM 1225 O O . PHE A 1 158 ? 14.258 3.751 -24.468 1.00 87.19 158 PHE A O 1
ATOM 1232 N N . ARG A 1 159 ? 16.037 3.369 -25.789 1.00 87.94 159 ARG A N 1
ATOM 1233 C CA . ARG A 1 159 ? 15.385 3.821 -27.031 1.00 87.94 159 ARG A CA 1
ATOM 1234 C C . ARG A 1 159 ? 14.184 2.952 -27.398 1.00 87.94 159 ARG A C 1
ATOM 1236 O O . ARG A 1 159 ? 13.114 3.497 -27.644 1.00 87.94 159 ARG A O 1
ATOM 1243 N N . ALA A 1 160 ? 14.333 1.629 -27.344 1.00 85.19 160 ALA A N 1
ATOM 1244 C CA . ALA A 1 160 ? 13.237 0.705 -27.628 1.00 85.19 160 ALA A CA 1
ATOM 1245 C C . ALA A 1 160 ? 12.060 0.884 -26.648 1.00 85.19 160 ALA A C 1
ATOM 1247 O O . ALA A 1 160 ? 10.897 0.872 -27.052 1.00 85.19 160 ALA A O 1
ATOM 1248 N N . LEU A 1 161 ? 12.353 1.102 -25.360 1.00 84.12 161 LEU A N 1
ATOM 1249 C CA . LEU A 1 161 ? 11.339 1.389 -24.344 1.00 84.12 161 LEU A CA 1
ATOM 1250 C C . LEU A 1 161 ? 10.661 2.751 -24.588 1.00 84.12 161 LEU A C 1
ATOM 1252 O O . LEU A 1 161 ? 9.440 2.846 -24.473 1.00 84.12 161 LEU A O 1
ATOM 1256 N N . GLN A 1 162 ? 11.413 3.785 -24.985 1.00 81.81 162 GLN A N 1
ATOM 1257 C CA . GLN A 1 162 ? 10.855 5.097 -25.339 1.00 81.81 162 GLN A CA 1
ATOM 1258 C C . GLN A 1 162 ? 9.930 5.038 -26.560 1.00 81.81 162 GLN A C 1
ATOM 1260 O O . GLN A 1 162 ? 8.858 5.641 -26.532 1.00 81.81 162 GLN A O 1
ATOM 1265 N N . GLU A 1 163 ? 10.313 4.323 -27.616 1.00 82.31 163 GLU A N 1
ATOM 1266 C CA . GLU A 1 163 ? 9.488 4.149 -28.819 1.00 82.31 163 GLU A CA 1
ATOM 1267 C C . GLU A 1 163 ? 8.175 3.436 -28.489 1.00 82.31 163 GLU A C 1
ATOM 1269 O O . GLU A 1 163 ? 7.106 3.922 -28.852 1.00 82.31 163 GLU A O 1
ATOM 1274 N N . ARG A 1 164 ? 8.239 2.356 -27.700 1.00 74.69 164 ARG A N 1
ATOM 1275 C CA . ARG A 1 164 ? 7.043 1.647 -27.218 1.00 74.69 164 ARG A CA 1
ATOM 1276 C C . ARG A 1 164 ? 6.136 2.530 -26.368 1.00 74.69 164 ARG A C 1
ATOM 1278 O O . ARG A 1 164 ? 4.925 2.473 -26.517 1.00 74.69 164 ARG A O 1
ATOM 1285 N N . SER A 1 165 ? 6.709 3.374 -25.513 1.00 69.12 165 SER A N 1
ATOM 1286 C CA . SER A 1 165 ? 5.927 4.269 -24.651 1.00 69.12 165 SER A CA 1
ATOM 1287 C C . SER A 1 165 ? 5.214 5.402 -25.391 1.00 69.12 165 SER A C 1
ATOM 1289 O O . SER A 1 165 ? 4.297 5.993 -24.840 1.00 69.12 165 SER A O 1
ATOM 1291 N N . ARG A 1 166 ? 5.647 5.727 -26.617 1.00 67.94 166 ARG A N 1
ATOM 1292 C CA . ARG A 1 166 ? 5.034 6.764 -27.463 1.00 67.94 166 ARG A CA 1
ATOM 1293 C C . ARG A 1 166 ? 3.934 6.221 -28.378 1.00 67.94 166 ARG A C 1
ATOM 1295 O O . ARG A 1 166 ? 3.228 7.020 -28.981 1.00 67.94 166 ARG A O 1
ATOM 1302 N N . GLY A 1 167 ? 3.842 4.898 -28.529 1.00 58.25 167 GLY A N 1
ATOM 1303 C CA . GLY A 1 167 ? 2.872 4.224 -29.399 1.00 58.25 167 GLY A CA 1
ATOM 1304 C C . GLY A 1 167 ? 1.667 3.606 -28.678 1.00 58.25 167 GLY A C 1
ATOM 1305 O O . GLY A 1 167 ? 0.815 3.042 -29.359 1.00 58.25 167 GLY A O 1
ATOM 1306 N N . SER A 1 168 ? 1.611 3.697 -27.344 1.00 51.03 168 SER A N 1
ATOM 1307 C CA . SER A 1 168 ? 0.477 3.303 -26.485 1.00 51.03 168 SER A CA 1
ATOM 1308 C C . SER A 1 168 ? -0.254 4.531 -25.960 1.00 51.03 168 SER A C 1
ATOM 1310 O O . SER A 1 168 ? -1.473 4.410 -25.718 1.00 51.03 168 SER A O 1
#